Protein AF-A0A1H7V5D7-F1 (afdb_monomer_lite)

Foldseek 3Di:
DDDDDDDDDDPPDPPFDKDKDFDPDPDDFDFLQVVLFVRVQCCCCPVVVFHWPGKHKPDRGRDDPAQDKDWIWMWIATPVRDIDIKIKIWGHPRDDPDPPGTIMIIIGDDDDD

Structure (mmCIF, N/CA/C/O backbone):
data_AF-A0A1H7V5D7-F1
#
_entry.id   AF-A0A1H7V5D7-F1
#
loop_
_atom_site.group_PDB
_atom_site.id
_atom_site.type_symbol
_atom_site.label_atom_id
_atom_site.label_alt_id
_atom_site.label_comp_id
_atom_site.label_asym_id
_atom_site.label_entity_id
_atom_site.label_seq_id
_atom_site.pdbx_PDB_ins_code
_atom_site.Cartn_x
_atom_site.Cartn_y
_atom_site.Cartn_z
_atom_site.occupancy
_atom_site.B_iso_or_equiv
_atom_site.auth_seq_id
_atom_site.auth_comp_id
_atom_site.auth_asym_id
_atom_site.auth_atom_id
_atom_site.pdbx_PDB_model_num
ATOM 1 N N . MET A 1 1 ? -54.038 9.590 8.512 1.00 36.50 1 MET A N 1
ATOM 2 C CA . MET A 1 1 ? -53.470 8.537 7.649 1.00 36.50 1 MET A CA 1
ATOM 3 C C . MET A 1 1 ? -52.438 9.171 6.729 1.00 36.50 1 MET A C 1
ATOM 5 O O . MET A 1 1 ? -52.772 10.115 6.034 1.00 36.50 1 MET A O 1
ATOM 9 N N . THR A 1 2 ? -51.213 8.649 6.816 1.00 38.94 2 THR A N 1
ATOM 10 C CA . THR A 1 2 ? -50.175 8.542 5.771 1.00 38.94 2 THR A CA 1
ATOM 11 C C . THR A 1 2 ? -49.502 9.807 5.212 1.00 38.94 2 THR A C 1
ATOM 13 O O . THR A 1 2 ? -49.978 10.468 4.297 1.00 38.94 2 THR A O 1
ATOM 16 N N . THR A 1 3 ? -48.299 10.038 5.746 1.00 46.09 3 THR A N 1
ATOM 17 C CA . THR A 1 3 ? -47.140 10.764 5.202 1.00 46.09 3 THR A CA 1
ATOM 18 C C . THR A 1 3 ? -46.635 10.170 3.880 1.00 46.09 3 THR A C 1
ATOM 20 O O . THR A 1 3 ? -46.597 8.950 3.750 1.00 46.09 3 THR A O 1
ATOM 23 N N . ALA A 1 4 ? -46.080 10.995 2.985 1.00 40.97 4 ALA A N 1
ATOM 24 C CA . ALA A 1 4 ? -44.997 10.570 2.089 1.00 40.97 4 ALA A CA 1
ATOM 25 C C . ALA A 1 4 ? -44.066 11.751 1.744 1.00 40.97 4 ALA A C 1
ATOM 27 O O . ALA A 1 4 ? -44.383 12.595 0.910 1.00 40.97 4 ALA A O 1
ATOM 28 N N . ARG A 1 5 ? -42.901 11.805 2.409 1.00 47.06 5 ARG A N 1
ATOM 29 C CA . ARG A 1 5 ? -41.710 12.528 1.939 1.00 47.06 5 ARG A CA 1
ATOM 30 C C . ARG A 1 5 ? -41.000 11.627 0.935 1.00 47.06 5 ARG A C 1
ATOM 32 O O . ARG A 1 5 ? -40.532 10.555 1.313 1.00 47.06 5 ARG A O 1
ATOM 39 N N . THR A 1 6 ? -40.876 12.072 -0.307 1.00 47.12 6 THR A N 1
ATOM 40 C CA . THR A 1 6 ? -40.038 11.404 -1.307 1.00 47.12 6 THR A CA 1
ATOM 41 C C . THR A 1 6 ? -38.594 11.845 -1.090 1.00 47.12 6 THR A C 1
ATOM 43 O O . THR A 1 6 ? -38.225 12.980 -1.381 1.00 47.12 6 THR A O 1
ATOM 46 N N . GLY A 1 7 ? -37.799 10.958 -0.492 1.00 38.81 7 GLY A N 1
ATOM 47 C CA . GLY A 1 7 ? -36.373 11.154 -0.260 1.00 38.81 7 GLY A CA 1
ATOM 48 C C . GLY A 1 7 ? -35.586 11.083 -1.566 1.00 38.81 7 GLY A C 1
ATOM 49 O O . GLY A 1 7 ? -35.552 10.044 -2.223 1.00 38.81 7 GLY A O 1
ATOM 50 N N . GLY A 1 8 ? -34.937 12.190 -1.924 1.00 39.66 8 GLY A N 1
ATOM 51 C CA . GLY A 1 8 ? -33.908 12.220 -2.955 1.00 39.66 8 GLY A CA 1
ATOM 52 C C . GLY A 1 8 ? -32.663 11.490 -2.460 1.00 39.66 8 GLY A C 1
ATOM 53 O O . GLY A 1 8 ? -32.044 11.893 -1.477 1.00 39.66 8 GLY A O 1
ATOM 54 N N . ARG A 1 9 ? -32.307 10.395 -3.131 1.00 45.22 9 ARG A N 1
ATOM 55 C CA . ARG A 1 9 ? -31.030 9.705 -2.943 1.00 45.22 9 ARG A CA 1
ATOM 56 C C . ARG A 1 9 ? -29.933 10.550 -3.583 1.00 45.22 9 ARG A C 1
ATOM 58 O O . ARG A 1 9 ? -29.825 10.593 -4.804 1.00 45.22 9 ARG A O 1
ATOM 65 N N . ILE A 1 10 ? -29.139 11.226 -2.760 1.00 45.88 10 ILE A N 1
ATOM 66 C CA . ILE A 1 10 ? -27.893 11.855 -3.199 1.00 45.88 10 ILE A CA 1
ATOM 67 C C . ILE A 1 10 ? -26.880 10.723 -3.389 1.00 45.88 10 ILE A C 1
ATOM 69 O O . ILE A 1 10 ? -26.490 10.059 -2.430 1.00 45.88 10 ILE A O 1
ATOM 73 N N . LEU A 1 11 ? -26.507 10.470 -4.641 1.00 45.91 11 LEU A N 1
ATOM 74 C CA . LEU A 1 11 ? -25.366 9.634 -4.997 1.00 45.91 11 LEU A CA 1
ATOM 75 C C . LEU A 1 11 ? -24.106 10.378 -4.542 1.00 45.91 11 LEU A C 1
ATOM 77 O O . LEU A 1 11 ? -23.709 11.363 -5.158 1.00 45.91 11 LEU A O 1
ATOM 81 N N . ALA A 1 12 ? -23.516 9.950 -3.426 1.00 43.19 12 ALA A N 1
ATOM 82 C CA . ALA A 1 12 ? -22.213 10.434 -3.000 1.00 43.19 12 ALA A CA 1
ATOM 83 C C . ALA A 1 12 ? -21.157 9.846 -3.945 1.00 43.19 12 ALA A C 1
ATOM 85 O O . ALA A 1 12 ? -20.807 8.670 -3.856 1.00 43.19 12 ALA A O 1
ATOM 86 N N . SER A 1 13 ? -20.692 10.658 -4.890 1.00 40.53 13 SER A N 1
ATOM 87 C CA . SER A 1 13 ? -19.515 10.360 -5.698 1.00 40.53 13 SER A CA 1
ATOM 88 C C . SER A 1 13 ? -18.314 10.243 -4.761 1.00 40.53 13 SER A C 1
ATOM 90 O O . SER A 1 13 ? -17.841 11.246 -4.229 1.00 40.53 13 SER A O 1
ATOM 92 N N . ALA A 1 14 ? -17.845 9.018 -4.521 1.00 46.75 14 ALA A N 1
ATOM 93 C CA . ALA A 1 14 ? -16.603 8.771 -3.804 1.00 46.75 14 ALA A CA 1
ATOM 94 C C . ALA A 1 14 ? -15.447 9.314 -4.655 1.00 46.75 14 ALA A C 1
ATOM 96 O O . ALA A 1 14 ? -15.038 8.700 -5.637 1.00 46.75 14 ALA A O 1
ATOM 97 N N . ALA A 1 15 ? -14.968 10.511 -4.325 1.00 45.44 15 ALA A N 1
ATOM 98 C CA . ALA A 1 15 ? -13.738 11.042 -4.883 1.00 45.44 15 ALA A CA 1
ATOM 99 C C . ALA A 1 15 ? -12.574 10.273 -4.247 1.00 45.44 15 ALA A C 1
ATOM 101 O O . ALA A 1 15 ? -12.235 10.499 -3.087 1.00 45.44 15 ALA A O 1
ATOM 102 N N . THR A 1 16 ? -12.001 9.324 -4.985 1.00 42.28 16 THR A N 1
ATOM 103 C CA . THR A 1 16 ? -10.819 8.574 -4.558 1.00 42.28 16 THR A CA 1
ATOM 104 C C . THR A 1 16 ? -9.632 9.536 -4.491 1.00 42.28 16 THR A C 1
ATOM 106 O O . THR A 1 16 ? -9.047 9.900 -5.511 1.00 42.28 16 THR A O 1
ATOM 109 N N . LEU A 1 17 ? -9.307 10.015 -3.291 1.00 49.03 17 LEU A N 1
ATOM 110 C CA . LEU A 1 17 ? -8.079 10.763 -3.041 1.00 49.03 17 LEU A CA 1
ATOM 111 C C . LEU A 1 17 ? -6.908 9.779 -3.174 1.00 49.03 17 LEU A C 1
ATOM 113 O O . LEU A 1 17 ? -6.762 8.876 -2.357 1.00 49.03 17 LEU A O 1
ATOM 117 N N . LEU A 1 18 ? -6.114 9.921 -4.237 1.00 48.38 18 LEU A N 1
ATOM 118 C CA . LEU A 1 18 ? -4.889 9.146 -4.441 1.00 48.38 18 LEU A CA 1
ATOM 119 C C . LEU A 1 18 ? -3.750 9.765 -3.627 1.00 48.38 18 LEU A C 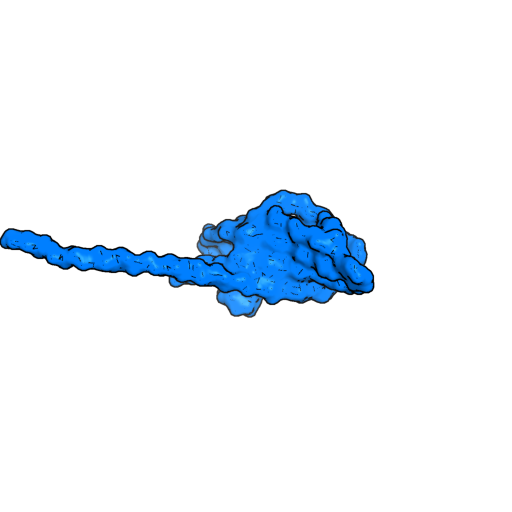1
ATOM 121 O O . LEU A 1 18 ? -3.336 10.895 -3.893 1.00 48.38 18 LEU A O 1
ATOM 125 N N . THR A 1 19 ? -3.211 9.011 -2.675 1.00 56.69 19 THR A N 1
ATOM 126 C CA . THR A 1 19 ? -1.993 9.362 -1.937 1.00 56.69 19 THR A CA 1
ATOM 127 C C . THR A 1 19 ? -0.755 8.972 -2.747 1.00 56.69 19 THR A C 1
ATOM 129 O O . THR A 1 19 ? -0.657 7.862 -3.267 1.00 56.69 19 THR A O 1
ATOM 132 N N . LEU A 1 20 ? 0.184 9.912 -2.887 1.00 50.53 20 LEU A N 1
ATOM 133 C CA . LEU A 1 20 ? 1.474 9.730 -3.558 1.00 50.53 20 LEU A CA 1
ATOM 134 C C . LEU A 1 20 ? 2.575 9.757 -2.497 1.00 50.53 20 LEU A C 1
ATOM 136 O O . LEU A 1 20 ? 2.765 10.776 -1.835 1.00 50.53 20 LEU A O 1
ATOM 140 N N . ALA A 1 21 ? 3.315 8.659 -2.356 1.00 58.53 21 ALA A N 1
ATOM 141 C CA . ALA A 1 21 ? 4.548 8.625 -1.578 1.00 58.53 21 ALA A CA 1
ATOM 142 C C . ALA A 1 21 ? 5.706 8.236 -2.503 1.00 58.53 21 ALA A C 1
ATOM 144 O O . ALA A 1 21 ? 5.673 7.186 -3.141 1.00 58.53 21 ALA A O 1
ATOM 145 N N . GLY A 1 22 ? 6.723 9.096 -2.587 1.00 48.31 22 GLY A N 1
ATOM 146 C CA . GLY A 1 22 ? 8.008 8.736 -3.181 1.00 48.31 22 GLY A CA 1
ATOM 147 C C . GLY A 1 22 ? 8.889 8.125 -2.100 1.00 48.31 22 GLY A C 1
ATOM 148 O O . GLY A 1 22 ? 9.179 8.794 -1.106 1.00 48.31 22 GLY A O 1
ATOM 149 N N . ALA A 1 23 ? 9.301 6.870 -2.260 1.00 54.47 23 ALA A N 1
ATOM 150 C CA . ALA A 1 23 ? 10.297 6.286 -1.375 1.00 54.47 23 ALA A CA 1
ATOM 151 C C . ALA A 1 23 ? 11.696 6.689 -1.850 1.00 54.47 23 ALA A C 1
ATOM 153 O O . ALA A 1 23 ? 12.126 6.332 -2.941 1.00 54.47 23 ALA A O 1
ATOM 154 N N . ALA A 1 24 ? 12.437 7.416 -1.016 1.00 45.81 24 ALA A N 1
ATOM 155 C CA . ALA A 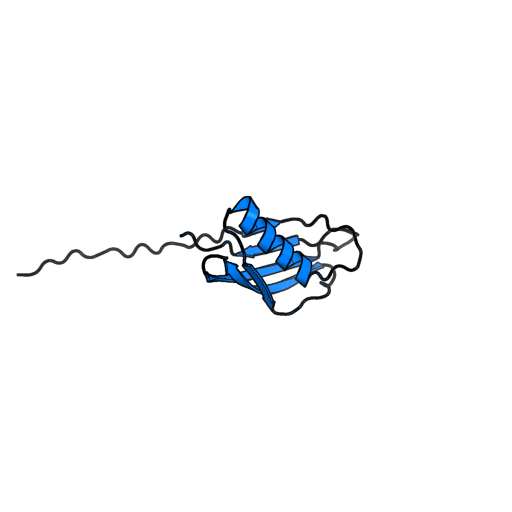1 24 ? 13.886 7.517 -1.158 1.00 45.81 24 ALA A CA 1
ATOM 156 C C . ALA A 1 24 ? 14.528 6.295 -0.474 1.00 45.81 24 ALA A C 1
ATOM 158 O O . ALA A 1 24 ? 15.109 6.406 0.605 1.00 45.81 24 ALA A O 1
ATOM 159 N N . GLY A 1 25 ? 14.344 5.109 -1.060 1.00 44.41 25 GLY A N 1
ATOM 160 C CA . GLY A 1 25 ? 14.963 3.865 -0.605 1.00 44.41 25 GLY A CA 1
ATOM 161 C C . GLY A 1 25 ? 16.360 3.701 -1.206 1.00 44.41 25 GLY A C 1
ATOM 162 O O . GLY A 1 25 ? 16.510 3.395 -2.384 1.00 44.41 25 GLY A O 1
ATOM 163 N N . CYS A 1 26 ? 17.409 3.923 -0.410 1.00 37.84 26 CYS A N 1
ATOM 164 C CA . CYS A 1 26 ? 18.786 3.602 -0.791 1.00 37.84 26 CYS A CA 1
ATOM 165 C C . CYS A 1 26 ? 19.001 2.076 -0.817 1.00 37.84 26 CYS A C 1
ATOM 167 O O . CYS A 1 26 ? 19.250 1.483 0.231 1.00 37.84 26 CYS A O 1
ATOM 169 N N . GLY A 1 27 ? 18.998 1.447 -1.996 1.00 41.34 27 GLY A N 1
ATOM 170 C CA . GLY A 1 27 ? 19.578 0.110 -2.185 1.00 41.34 27 GLY A CA 1
ATOM 171 C C . GLY A 1 27 ? 18.998 -0.667 -3.375 1.00 41.34 27 GLY A C 1
ATOM 172 O O . GLY A 1 27 ? 17.786 -0.698 -3.532 1.00 41.34 27 GLY A O 1
ATOM 173 N N . PRO A 1 28 ? 19.819 -1.344 -4.201 1.00 38.88 28 PRO A N 1
ATOM 174 C CA . PRO A 1 28 ? 19.377 -1.944 -5.465 1.00 38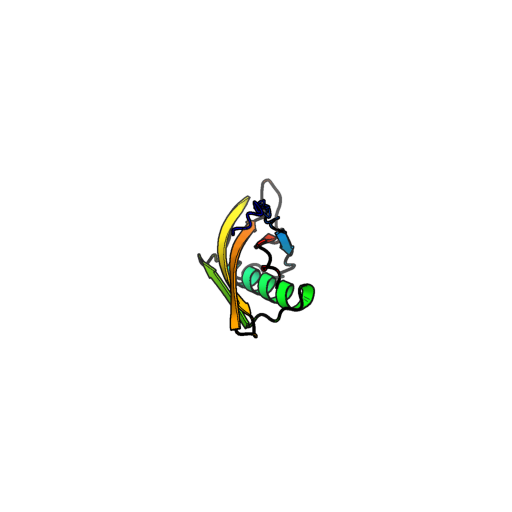.88 28 PRO A CA 1
ATOM 175 C C . PRO A 1 28 ? 18.546 -3.239 -5.338 1.00 38.88 28 PRO A C 1
ATOM 177 O O . PRO A 1 28 ? 18.446 -3.957 -6.322 1.00 38.88 28 PRO A O 1
ATOM 180 N N . ASN A 1 29 ? 18.013 -3.596 -4.161 1.00 47.38 29 ASN A N 1
ATOM 181 C CA . ASN A 1 29 ? 17.419 -4.925 -3.919 1.00 47.38 29 ASN A CA 1
ATOM 182 C C . ASN A 1 29 ? 16.392 -4.972 -2.765 1.00 47.38 29 ASN A C 1
ATOM 184 O O . ASN A 1 29 ? 16.218 -6.027 -2.148 1.00 47.38 29 ASN A O 1
ATOM 188 N N . THR A 1 30 ? 15.740 -3.864 -2.410 1.00 56.91 30 THR A N 1
ATOM 189 C CA . THR A 1 30 ? 14.598 -3.960 -1.487 1.00 56.91 30 THR A CA 1
ATOM 190 C C . THR A 1 30 ? 13.366 -4.346 -2.294 1.00 56.91 30 THR A C 1
ATOM 192 O O . THR A 1 30 ? 13.063 -3.720 -3.301 1.00 56.91 30 THR A O 1
ATOM 195 N N . ASP A 1 31 ? 12.687 -5.405 -1.864 1.00 78.00 31 ASP A N 1
ATOM 196 C CA . ASP A 1 31 ? 11.484 -5.938 -2.500 1.00 78.00 31 ASP A CA 1
ATOM 197 C C . ASP A 1 31 ? 10.411 -4.839 -2.631 1.00 78.00 31 ASP A C 1
ATOM 199 O O . ASP A 1 31 ? 9.940 -4.320 -1.611 1.00 78.00 31 ASP A O 1
ATOM 203 N N . ALA A 1 32 ? 10.034 -4.473 -3.864 1.00 82.75 32 ALA A N 1
ATOM 204 C CA . ALA A 1 32 ? 9.088 -3.383 -4.136 1.00 82.75 32 ALA A CA 1
ATOM 205 C C . ALA A 1 32 ? 7.741 -3.603 -3.417 1.00 82.75 32 ALA A C 1
ATOM 207 O O . ALA A 1 32 ? 7.082 -2.663 -2.963 1.00 82.75 32 ALA A O 1
ATOM 208 N N . TYR A 1 33 ? 7.372 -4.871 -3.216 1.00 86.00 33 TYR A N 1
ATOM 209 C CA . TYR A 1 33 ? 6.263 -5.295 -2.369 1.00 86.00 33 TYR A CA 1
ATOM 210 C C . TYR A 1 33 ? 6.372 -4.775 -0.926 1.00 86.00 33 TYR A C 1
ATOM 212 O O . TYR A 1 33 ? 5.395 -4.265 -0.369 1.00 86.00 33 TYR A O 1
ATOM 220 N N . TYR A 1 34 ? 7.539 -4.925 -0.297 1.00 89.88 34 TYR A N 1
ATOM 221 C CA . TYR A 1 34 ? 7.776 -4.542 1.097 1.00 89.88 34 TYR A CA 1
ATOM 222 C C . TYR A 1 34 ? 7.842 -3.022 1.266 1.00 89.88 34 TYR A C 1
ATOM 224 O O . TYR A 1 34 ? 7.320 -2.475 2.245 1.00 89.88 34 TYR A O 1
ATOM 232 N N . GLU A 1 35 ? 8.437 -2.327 0.298 1.00 90.81 35 GLU A N 1
ATOM 233 C CA . GLU A 1 35 ? 8.480 -0.867 0.297 1.00 90.81 35 GLU A CA 1
ATOM 234 C C . GLU A 1 35 ? 7.082 -0.255 0.176 1.00 90.81 35 GLU A C 1
ATOM 236 O O . GLU A 1 35 ? 6.748 0.635 0.960 1.00 90.81 35 GLU A O 1
ATOM 241 N N . LEU A 1 36 ? 6.227 -0.787 -0.709 1.00 92.62 36 LEU A N 1
ATOM 242 C CA . LEU A 1 36 ? 4.826 -0.371 -0.815 1.00 92.62 36 LEU A CA 1
ATOM 243 C C . LEU A 1 36 ? 4.084 -0.536 0.521 1.00 92.62 36 LEU A C 1
ATOM 245 O O . LEU A 1 36 ? 3.431 0.398 0.987 1.00 92.62 36 LEU A O 1
ATOM 249 N N . GLN A 1 37 ? 4.191 -1.702 1.166 1.00 95.31 37 GLN A N 1
ATOM 250 C CA . GLN A 1 37 ? 3.543 -1.946 2.465 1.00 95.31 37 GLN A CA 1
ATOM 251 C C . GLN A 1 37 ? 4.020 -0.967 3.535 1.00 95.31 37 GLN A C 1
ATOM 253 O O . GLN A 1 37 ? 3.207 -0.417 4.281 1.00 95.31 37 GLN A O 1
ATOM 258 N N . THR A 1 38 ? 5.328 -0.719 3.578 1.00 95.25 38 THR A N 1
ATOM 259 C CA . THR A 1 38 ? 5.941 0.223 4.515 1.00 95.25 38 THR A CA 1
ATOM 260 C C . THR A 1 38 ? 5.463 1.650 4.248 1.00 95.25 38 THR A C 1
ATOM 262 O O . THR A 1 38 ? 5.139 2.373 5.192 1.00 95.25 38 THR A O 1
ATOM 265 N N . ALA A 1 39 ? 5.359 2.059 2.980 1.00 95.06 39 ALA A N 1
ATOM 266 C CA . ALA A 1 39 ? 4.851 3.371 2.590 1.00 95.06 39 ALA A CA 1
ATOM 267 C C . ALA A 1 39 ? 3.387 3.564 3.018 1.00 95.06 39 ALA A C 1
ATOM 269 O O . ALA A 1 39 ? 3.074 4.570 3.656 1.00 95.06 39 ALA A O 1
ATOM 270 N N . ILE A 1 40 ? 2.520 2.580 2.749 1.00 96.12 40 ILE A N 1
ATOM 271 C CA . ILE A 1 40 ? 1.110 2.585 3.174 1.00 96.12 40 ILE A CA 1
ATOM 272 C C . ILE A 1 40 ? 1.019 2.692 4.701 1.00 96.12 40 ILE A C 1
ATOM 274 O O . ILE A 1 40 ? 0.357 3.588 5.227 1.00 96.12 40 ILE A O 1
ATOM 278 N N . GLN A 1 41 ? 1.715 1.808 5.424 1.00 97.19 41 GLN A N 1
ATOM 279 C CA . GLN A 1 41 ? 1.690 1.771 6.886 1.00 97.19 41 GLN A CA 1
ATOM 280 C C . GLN A 1 41 ? 2.152 3.098 7.496 1.00 97.19 41 GLN A C 1
ATOM 282 O O . GLN A 1 41 ? 1.486 3.626 8.391 1.00 97.19 41 GLN A O 1
ATOM 287 N N . ASN A 1 42 ? 3.270 3.645 7.011 1.00 96.31 42 ASN A N 1
ATOM 288 C CA . ASN A 1 42 ? 3.839 4.885 7.525 1.00 96.31 42 ASN A CA 1
ATOM 289 C C . ASN A 1 42 ? 2.963 6.093 7.207 1.00 96.31 42 ASN A C 1
ATOM 291 O O . ASN A 1 42 ? 2.777 6.934 8.083 1.00 96.31 42 ASN A O 1
ATOM 295 N N . HIS A 1 43 ? 2.427 6.195 5.991 1.00 96.00 43 HIS A N 1
ATOM 296 C CA . HIS A 1 43 ? 1.573 7.319 5.625 1.00 96.00 43 HIS A CA 1
ATOM 297 C C . HIS A 1 43 ? 0.303 7.326 6.474 1.00 96.00 43 HIS A C 1
ATOM 299 O O . HIS A 1 43 ? 0.028 8.301 7.162 1.00 96.00 43 HIS A O 1
ATOM 305 N N . ILE A 1 44 ? -0.420 6.210 6.523 1.00 95.69 44 ILE A N 1
ATOM 306 C CA . ILE A 1 44 ? -1.689 6.141 7.252 1.00 95.69 44 ILE A CA 1
ATOM 307 C C . ILE A 1 44 ? -1.469 6.317 8.767 1.00 95.69 44 ILE A C 1
ATOM 309 O O . ILE A 1 44 ? -2.229 7.010 9.444 1.00 95.69 44 ILE A O 1
ATOM 313 N N . THR A 1 45 ? -0.392 5.750 9.320 1.00 95.62 45 THR A N 1
ATOM 314 C CA . THR A 1 45 ? -0.090 5.901 10.752 1.00 95.62 45 THR A CA 1
ATOM 315 C C . THR A 1 45 ? 0.314 7.330 11.110 1.00 95.62 45 THR A C 1
ATOM 317 O O . THR A 1 45 ? -0.138 7.847 12.130 1.00 95.62 45 THR A O 1
ATOM 320 N N . ASN A 1 46 ? 1.170 7.967 10.307 1.00 95.56 46 ASN A N 1
ATOM 321 C CA . ASN A 1 46 ? 1.815 9.225 10.692 1.00 95.56 46 ASN A CA 1
ATOM 322 C C . ASN A 1 46 ? 1.138 10.472 10.113 1.00 95.56 46 ASN A C 1
ATOM 324 O O . ASN A 1 46 ? 1.201 11.521 10.745 1.00 95.56 46 ASN A O 1
ATOM 328 N N . VAL A 1 47 ? 0.521 10.369 8.934 1.00 94.38 47 VAL A N 1
ATOM 329 C CA . VAL A 1 47 ? -0.161 11.475 8.240 1.00 94.38 47 VAL A CA 1
ATOM 330 C C . VAL A 1 47 ? -1.651 11.449 8.549 1.00 94.38 47 VAL A C 1
ATOM 332 O O . VAL A 1 47 ? -2.187 12.439 9.036 1.00 94.38 47 VAL A O 1
ATOM 335 N N . ASP A 1 48 ? -2.307 10.302 8.353 1.00 93.19 48 ASP A N 1
ATOM 336 C CA . ASP A 1 48 ? -3.745 10.181 8.640 1.00 93.19 48 ASP A CA 1
ATOM 337 C C . ASP A 1 48 ? -4.026 9.993 10.141 1.00 93.19 48 ASP A C 1
ATOM 339 O O . ASP A 1 48 ? -5.181 9.997 10.564 1.00 93.19 48 ASP A O 1
ATOM 343 N N . HIS A 1 49 ? -2.978 9.809 10.954 1.00 94.56 49 HIS A N 1
ATOM 344 C CA . HIS A 1 49 ? -3.059 9.539 12.392 1.00 94.56 49 HIS A CA 1
ATOM 345 C C . HIS A 1 49 ? -3.953 8.338 12.745 1.00 94.56 49 HIS A C 1
ATOM 347 O O . HIS A 1 49 ? -4.594 8.304 13.798 1.00 94.56 49 HIS A O 1
ATOM 353 N N . ARG A 1 50 ? -3.974 7.320 11.875 1.00 94.44 50 ARG A N 1
ATOM 354 C CA . ARG A 1 50 ? -4.733 6.074 12.052 1.00 94.44 50 ARG A CA 1
ATOM 355 C C . ARG A 1 50 ? -3.769 4.895 12.180 1.00 94.44 50 ARG A C 1
ATOM 357 O O . ARG A 1 50 ? -3.308 4.376 11.168 1.00 94.44 50 ARG A O 1
ATOM 364 N N . PRO A 1 51 ? -3.431 4.444 13.400 1.00 96.19 51 PRO A N 1
ATOM 365 C CA . PRO A 1 51 ? -2.410 3.420 13.588 1.00 96.19 51 PRO A CA 1
ATOM 366 C C . PRO A 1 51 ? -2.731 2.111 12.860 1.00 96.19 51 PRO A C 1
ATOM 368 O O . PRO A 1 51 ? -3.736 1.455 13.143 1.00 96.19 51 PRO A O 1
ATOM 371 N N . VAL A 1 52 ? -1.834 1.704 11.963 1.00 97.75 52 VAL A N 1
ATOM 372 C CA . VAL A 1 52 ? -1.934 0.449 11.209 1.00 97.75 52 VAL A CA 1
ATOM 373 C C . VAL A 1 52 ? -1.234 -0.678 11.974 1.00 97.75 52 VAL A C 1
ATOM 375 O O . VAL A 1 52 ? -0.130 -0.506 12.496 1.00 97.75 52 VAL A O 1
ATOM 378 N N . ALA A 1 53 ? -1.895 -1.829 12.071 1.00 97.88 53 ALA A N 1
ATOM 379 C CA . ALA A 1 53 ? -1.362 -3.053 12.663 1.00 97.88 53 ALA A CA 1
ATOM 380 C C . ALA A 1 53 ? -0.623 -3.906 11.624 1.00 97.88 53 ALA A C 1
ATOM 382 O O . ALA A 1 53 ? 0.448 -4.434 11.919 1.00 97.88 53 ALA A O 1
ATOM 383 N N . SER A 1 54 ? -1.175 -4.025 10.414 1.00 97.50 54 SER A N 1
ATOM 384 C CA . SER A 1 54 ? -0.543 -4.742 9.307 1.00 97.50 54 SER A CA 1
ATOM 385 C C . SER A 1 54 ? -1.047 -4.264 7.946 1.00 97.50 54 SER A C 1
ATOM 387 O O . SER A 1 54 ? -2.156 -3.741 7.810 1.00 97.50 54 SER A O 1
ATOM 389 N N . VAL A 1 55 ? -0.213 -4.478 6.930 1.00 97.75 55 VAL A N 1
ATOM 390 C CA . VAL A 1 55 ? -0.555 -4.342 5.513 1.00 97.75 55 VAL A CA 1
ATOM 391 C C . VAL A 1 55 ? -0.122 -5.633 4.828 1.00 97.75 55 VAL A C 1
ATOM 393 O O . VAL A 1 55 ? 0.942 -6.160 5.135 1.00 97.75 55 VAL A O 1
ATOM 396 N N . SER A 1 56 ? -0.937 -6.158 3.920 1.00 96.69 56 SER A N 1
ATOM 397 C CA . SER A 1 56 ? -0.574 -7.289 3.062 1.00 96.69 56 SER A CA 1
ATOM 398 C C . SER A 1 56 ? -1.129 -7.045 1.671 1.00 96.69 56 SER A C 1
ATOM 400 O O . SER A 1 56 ? -2.289 -6.660 1.548 1.00 96.69 56 SER A O 1
ATOM 402 N N . CYS A 1 57 ? -0.318 -7.250 0.634 1.00 95.56 57 CYS A N 1
ATOM 403 C CA . CYS A 1 57 ? -0.713 -6.992 -0.747 1.00 95.56 57 CYS A CA 1
ATOM 404 C C . CYS A 1 57 ? -0.692 -8.277 -1.588 1.00 95.56 57 CYS A C 1
ATOM 406 O O . CYS A 1 57 ? -0.096 -9.288 -1.224 1.00 95.56 57 CYS A O 1
ATOM 408 N N . THR A 1 58 ? -1.378 -8.278 -2.724 1.00 94.00 58 THR A N 1
ATOM 409 C CA . THR A 1 58 ? -1.352 -9.383 -3.691 1.00 94.00 58 THR A CA 1
ATOM 410 C C . THR A 1 58 ? -1.509 -8.816 -5.104 1.00 94.00 58 THR A C 1
ATOM 412 O O . THR A 1 58 ? -2.377 -7.962 -5.294 1.00 94.00 58 THR A O 1
ATOM 415 N N . PRO A 1 59 ? -0.729 -9.277 -6.100 1.00 91.94 59 PRO A N 1
ATOM 416 C CA . PRO A 1 59 ? 0.322 -10.300 -6.014 1.00 91.94 59 PRO A CA 1
ATOM 417 C C . PRO A 1 59 ? 1.576 -9.819 -5.268 1.00 91.94 59 PRO A C 1
ATOM 419 O O . PRO A 1 59 ? 1.743 -8.631 -5.016 1.00 91.94 59 PRO A O 1
ATOM 422 N N . HIS A 1 60 ? 2.463 -10.748 -4.906 1.00 86.81 60 HIS A N 1
ATOM 423 C CA . HIS A 1 60 ? 3.793 -10.402 -4.397 1.00 86.81 60 HIS A CA 1
ATOM 424 C C . HIS A 1 60 ? 4.670 -9.964 -5.574 1.00 86.81 60 HIS A C 1
ATOM 426 O O . HIS A 1 60 ? 4.873 -10.740 -6.507 1.00 86.81 60 HIS A O 1
ATOM 432 N N . VAL A 1 61 ? 5.171 -8.730 -5.5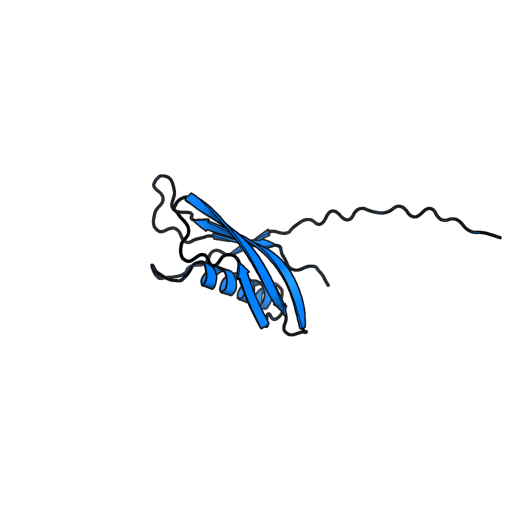46 1.00 83.62 61 VAL A N 1
ATOM 433 C CA . VAL A 1 61 ? 5.948 -8.131 -6.643 1.00 83.62 61 VAL A CA 1
ATOM 434 C C . VAL A 1 61 ? 7.359 -7.859 -6.158 1.00 83.62 61 VAL A C 1
ATOM 436 O O . VAL A 1 61 ? 7.573 -6.895 -5.434 1.00 83.62 61 VAL A O 1
ATOM 439 N N . ARG A 1 62 ? 8.306 -8.706 -6.574 1.00 79.75 62 ARG A N 1
ATOM 440 C CA . ARG A 1 62 ? 9.716 -8.548 -6.206 1.00 79.75 62 ARG A CA 1
ATOM 441 C C . ARG A 1 62 ? 10.339 -7.317 -6.858 1.00 79.75 62 ARG A C 1
ATOM 443 O O . ARG A 1 62 ? 10.902 -6.477 -6.171 1.00 79.75 62 ARG A O 1
ATOM 450 N N . ASP A 1 63 ? 10.180 -7.235 -8.175 1.00 76.06 63 ASP A N 1
ATOM 451 C CA . ASP A 1 63 ? 10.694 -6.167 -9.023 1.00 76.06 63 ASP A CA 1
ATOM 452 C C . ASP A 1 63 ? 9.628 -5.803 -10.060 1.00 76.06 63 ASP A C 1
ATOM 454 O O . ASP A 1 63 ? 8.913 -6.672 -10.572 1.00 76.06 63 ASP A O 1
ATOM 458 N N . THR A 1 64 ? 9.530 -4.520 -10.390 1.00 73.75 64 THR A N 1
ATOM 459 C CA . THR A 1 64 ? 8.740 -4.028 -11.520 1.00 73.75 64 THR A CA 1
ATOM 460 C C . THR A 1 64 ? 9.622 -3.946 -12.765 1.00 73.75 64 THR A C 1
ATOM 462 O O . THR A 1 64 ? 10.801 -3.593 -12.693 1.00 73.75 64 THR A O 1
ATOM 465 N N . MET A 1 65 ? 9.079 -4.292 -13.935 1.00 77.25 65 MET A N 1
ATOM 466 C CA . MET A 1 65 ? 9.810 -4.080 -15.185 1.00 77.25 65 MET A CA 1
ATOM 467 C C . MET A 1 65 ? 9.906 -2.579 -15.487 1.00 77.25 65 MET A C 1
ATOM 469 O O . MET A 1 65 ? 9.063 -1.779 -15.084 1.00 77.25 65 MET A O 1
ATOM 473 N N . ARG A 1 66 ? 10.963 -2.183 -16.197 1.00 76.06 66 ARG A N 1
ATOM 474 C CA . ARG A 1 66 ? 11.210 -0.786 -16.577 1.00 76.06 66 ARG A CA 1
ATOM 475 C C . ARG A 1 66 ? 10.050 -0.212 -17.388 1.00 76.06 66 ARG A C 1
ATOM 477 O O . ARG A 1 66 ? 9.717 -0.765 -18.432 1.00 76.06 66 ARG A O 1
ATOM 484 N N . GLY A 1 67 ? 9.497 0.909 -16.931 1.00 69.62 67 GLY A N 1
ATOM 485 C CA . GLY A 1 67 ? 8.348 1.569 -17.557 1.00 69.62 67 GLY A CA 1
ATOM 486 C C . GLY A 1 67 ? 7.000 0.882 -17.313 1.00 69.62 67 GLY A C 1
ATOM 487 O O . GLY A 1 67 ? 5.985 1.391 -17.786 1.00 69.62 67 GLY A O 1
ATOM 488 N N . ASP A 1 68 ? 6.966 -0.226 -16.567 1.00 83.19 68 ASP A N 1
ATOM 489 C CA . ASP A 1 68 ? 5.727 -0.921 -16.231 1.00 83.19 68 ASP A CA 1
ATOM 490 C C . ASP A 1 68 ? 5.125 -0.423 -14.913 1.00 83.19 68 ASP A C 1
ATOM 492 O O . ASP A 1 68 ? 5.789 0.129 -14.030 1.00 83.19 68 ASP A O 1
ATOM 496 N N . THR A 1 69 ? 3.822 -0.663 -14.784 1.00 89.69 69 THR A N 1
ATOM 497 C CA . THR A 1 69 ? 3.067 -0.483 -13.544 1.00 89.69 69 THR A CA 1
ATOM 498 C C . THR A 1 69 ? 2.562 -1.837 -13.068 1.00 89.69 69 THR A C 1
ATOM 500 O O . THR A 1 69 ? 1.862 -2.539 -13.799 1.00 89.69 69 THR A O 1
ATOM 503 N N . ALA A 1 70 ? 2.896 -2.209 -11.836 1.00 91.06 70 ALA A N 1
ATOM 504 C CA . ALA A 1 70 ? 2.290 -3.358 -11.181 1.00 91.06 70 ALA A CA 1
ATOM 505 C C . ALA A 1 70 ? 1.037 -2.912 -10.424 1.00 91.06 70 ALA A C 1
ATOM 507 O O . ALA A 1 70 ? 1.093 -1.973 -9.631 1.00 91.06 70 ALA A O 1
ATOM 508 N N . HIS A 1 71 ? -0.076 -3.613 -10.639 1.00 94.44 71 HIS A N 1
ATOM 509 C CA . HIS A 1 71 ? -1.328 -3.390 -9.919 1.00 94.44 71 HIS A CA 1
ATOM 510 C C . HIS A 1 71 ? -1.509 -4.455 -8.837 1.00 94.44 71 HIS A C 1
ATOM 512 O O . HIS A 1 71 ? -1.401 -5.654 -9.102 1.00 94.44 71 HIS A O 1
ATOM 518 N N . LEU A 1 72 ? -1.798 -4.011 -7.618 1.00 95.25 72 LEU A N 1
ATOM 519 C CA . LEU A 1 72 ? -1.946 -4.847 -6.437 1.00 95.25 72 LEU A CA 1
ATOM 520 C C . LEU A 1 72 ? -3.261 -4.543 -5.720 1.00 95.25 72 LEU A C 1
ATOM 522 O O . LEU A 1 72 ? -3.853 -3.472 -5.851 1.00 95.25 72 LEU A O 1
ATOM 526 N N . ARG A 1 73 ? -3.691 -5.493 -4.897 1.00 97.62 73 ARG A N 1
ATOM 527 C CA . ARG A 1 73 ? -4.743 -5.314 -3.904 1.00 97.62 73 ARG A CA 1
ATOM 528 C C . ARG A 1 73 ? -4.153 -5.497 -2.516 1.00 97.62 73 ARG A C 1
ATOM 530 O O . ARG A 1 73 ? -3.597 -6.555 -2.237 1.00 97.62 73 ARG A O 1
ATOM 537 N N . CYS A 1 74 ? -4.290 -4.488 -1.666 1.00 97.56 74 CYS A N 1
ATOM 538 C CA . CYS A 1 74 ? -3.758 -4.480 -0.311 1.00 97.56 74 CYS A CA 1
ATOM 539 C C . CYS A 1 74 ? -4.881 -4.520 0.724 1.00 97.56 74 CYS A C 1
ATOM 541 O O . CYS A 1 74 ? -5.834 -3.751 0.637 1.00 97.56 74 CYS A O 1
ATOM 543 N N . VAL A 1 75 ? -4.759 -5.388 1.723 1.00 98.25 75 VAL A N 1
ATOM 544 C CA . VAL A 1 75 ? -5.587 -5.375 2.931 1.00 98.25 75 VAL A CA 1
ATOM 545 C C . VAL A 1 75 ? -4.814 -4.644 4.020 1.00 98.25 75 VAL A C 1
ATOM 547 O O . VAL A 1 75 ? -3.699 -5.040 4.363 1.00 98.25 75 VAL A O 1
ATOM 550 N N . VAL A 1 76 ? -5.411 -3.583 4.556 1.00 98.25 76 VAL A N 1
ATOM 551 C CA . VAL A 1 76 ? -4.868 -2.794 5.666 1.00 98.25 76 VAL A CA 1
ATOM 552 C C . VAL A 1 76 ? -5.712 -3.065 6.900 1.00 98.25 76 VAL A C 1
ATOM 554 O O . VAL A 1 76 ? -6.929 -2.874 6.871 1.00 98.25 76 VAL A O 1
ATOM 557 N N . VAL A 1 77 ? -5.070 -3.495 7.982 1.00 98.19 77 VAL A N 1
ATOM 558 C CA . VAL A 1 77 ? -5.715 -3.734 9.278 1.00 98.19 77 VAL A CA 1
ATOM 559 C C . VAL A 1 77 ? -5.244 -2.669 10.257 1.00 98.19 77 VAL A C 1
ATOM 561 O O . VAL A 1 77 ? -4.042 -2.484 10.453 1.00 98.19 77 VAL A O 1
ATOM 564 N N . PHE A 1 78 ? -6.182 -1.965 10.879 1.00 97.75 78 PHE A N 1
ATOM 565 C CA . PHE A 1 78 ? -5.912 -0.939 11.881 1.00 97.75 78 PHE A CA 1
ATOM 566 C C . PHE A 1 78 ? -5.798 -1.545 13.283 1.00 97.75 78 PHE A C 1
ATOM 568 O O . PHE A 1 78 ? -6.304 -2.633 13.559 1.00 97.75 78 PHE A O 1
ATOM 575 N N . LYS A 1 79 ? -5.153 -0.826 14.209 1.00 97.62 79 LYS A N 1
ATOM 576 C CA . LYS A 1 79 ? -5.028 -1.268 15.611 1.00 97.62 79 LYS A CA 1
ATOM 577 C C . LYS A 1 79 ? -6.357 -1.320 16.371 1.00 97.62 79 LYS A C 1
ATOM 579 O O . LYS A 1 79 ? -6.424 -1.991 17.394 1.00 97.62 79 LYS A O 1
ATOM 584 N N . ASP A 1 80 ? -7.393 -0.638 15.887 1.00 94.88 80 ASP A N 1
ATOM 585 C CA . ASP A 1 80 ? -8.753 -0.715 16.441 1.00 94.88 80 ASP A CA 1
ATOM 586 C C . ASP A 1 80 ? -9.534 -1.962 15.974 1.00 94.88 80 ASP A C 1
ATOM 588 O O . ASP A 1 80 ? -10.667 -2.178 16.398 1.00 94.88 80 ASP A O 1
ATOM 592 N N . GLY A 1 81 ? -8.927 -2.798 15.121 1.00 95.00 81 GLY A N 1
ATOM 593 C CA . GLY A 1 81 ? -9.518 -4.021 14.582 1.00 95.00 81 GLY A CA 1
ATOM 594 C C . GLY A 1 81 ? -10.324 -3.823 13.297 1.00 95.00 81 GLY A C 1
ATOM 595 O O . GLY A 1 81 ? -10.724 -4.812 12.680 1.00 95.00 81 GLY A O 1
ATOM 596 N N . THR A 1 82 ? -10.543 -2.583 12.851 1.00 96.56 82 THR A N 1
ATOM 597 C CA . THR A 1 82 ? -11.147 -2.317 11.541 1.00 96.56 82 THR A CA 1
ATOM 598 C C . THR A 1 82 ? -10.158 -2.616 10.414 1.00 96.56 82 THR A C 1
ATOM 600 O O . THR A 1 82 ? -8.943 -2.693 10.613 1.00 96.56 82 THR A O 1
ATOM 603 N N . SER A 1 83 ? -10.669 -2.808 9.199 1.00 97.38 83 SER A N 1
ATOM 604 C CA . SER A 1 83 ? -9.829 -3.017 8.021 1.00 97.38 83 SER A CA 1
ATOM 605 C C . SER A 1 83 ? -10.461 -2.425 6.772 1.00 97.38 83 SER A C 1
ATOM 607 O O . SER A 1 83 ? -11.673 -2.204 6.716 1.00 97.38 83 SER A O 1
ATOM 609 N N . TYR A 1 84 ? -9.634 -2.173 5.763 1.00 97.00 84 TYR A N 1
ATOM 610 C CA . TYR A 1 84 ? -10.109 -1.841 4.427 1.00 97.00 84 TYR A CA 1
ATOM 611 C C . TYR A 1 84 ? -9.215 -2.466 3.357 1.00 97.00 84 TYR A C 1
ATOM 613 O O . TYR A 1 84 ? -8.080 -2.870 3.617 1.00 97.00 84 TYR A O 1
ATOM 621 N N . THR A 1 85 ? -9.761 -2.584 2.148 1.00 97.94 85 THR A N 1
ATOM 622 C CA . THR A 1 85 ? -9.029 -3.057 0.972 1.00 97.94 85 THR A CA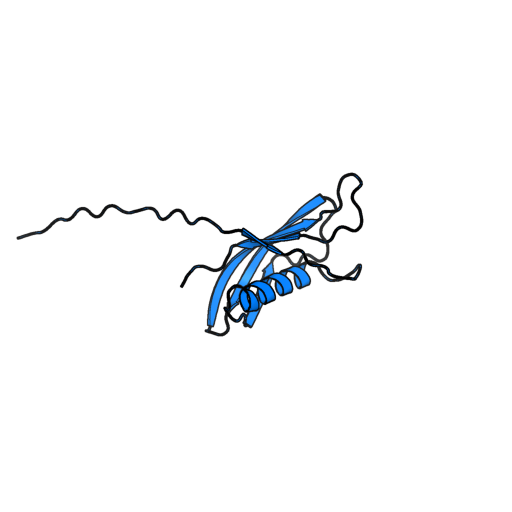 1
ATOM 623 C C . THR A 1 85 ? -8.750 -1.878 0.051 1.00 97.94 85 THR A C 1
ATOM 625 O O . THR A 1 85 ? -9.688 -1.186 -0.339 1.00 97.94 85 THR A O 1
ATOM 628 N N . ALA A 1 86 ? -7.487 -1.684 -0.313 1.00 97.25 86 ALA A N 1
ATOM 629 C CA . ALA A 1 86 ? -7.036 -0.679 -1.264 1.00 97.25 86 ALA A CA 1
ATOM 630 C C . ALA A 1 86 ? -6.600 -1.344 -2.570 1.00 97.25 86 ALA A C 1
ATOM 632 O O . ALA A 1 86 ? -5.906 -2.366 -2.546 1.00 97.25 86 ALA A O 1
ATOM 633 N N . ASN A 1 87 ? -6.950 -0.759 -3.712 1.00 97.62 87 ASN A N 1
ATOM 634 C CA . ASN A 1 87 ? -6.165 -0.980 -4.920 1.00 97.62 87 ASN A CA 1
ATOM 635 C C . ASN A 1 87 ? -4.882 -0.149 -4.796 1.00 97.62 87 ASN A C 1
ATOM 637 O O . ASN A 1 87 ? -4.904 0.963 -4.263 1.00 97.62 87 ASN A O 1
ATOM 641 N N . ALA A 1 88 ? -3.763 -0.714 -5.231 1.00 95.88 88 ALA A N 1
ATOM 642 C CA . ALA A 1 88 ? -2.451 -0.099 -5.126 1.00 95.88 88 ALA A CA 1
ATOM 643 C C . ALA A 1 88 ? -1.648 -0.294 -6.410 1.00 95.88 88 ALA A C 1
ATOM 645 O O . ALA A 1 88 ? -1.867 -1.243 -7.164 1.00 95.88 88 ALA A O 1
ATOM 646 N N . GLU A 1 89 ? -0.708 0.611 -6.642 1.00 94.88 89 GLU A N 1
ATOM 647 C CA . GLU A 1 89 ? 0.143 0.632 -7.822 1.00 94.88 89 GLU A CA 1
ATOM 648 C C . GLU A 1 89 ? 1.597 0.843 -7.414 1.00 94.88 89 GLU A C 1
ATOM 650 O O . GLU A 1 89 ? 1.898 1.692 -6.567 1.00 94.88 89 GLU A O 1
ATOM 655 N N . ILE A 1 90 ? 2.487 0.091 -8.058 1.00 91.44 90 ILE A N 1
ATOM 656 C CA . ILE A 1 90 ? 3.928 0.342 -8.066 1.00 91.44 90 ILE A CA 1
ATOM 657 C C . ILE A 1 90 ? 4.299 0.752 -9.485 1.00 91.44 90 ILE A C 1
ATOM 659 O O . ILE A 1 90 ? 4.093 -0.027 -10.416 1.00 91.44 90 ILE A O 1
ATOM 663 N N . VAL A 1 91 ? 4.835 1.957 -9.655 1.00 89.81 91 VAL A N 1
ATOM 664 C CA . VAL A 1 91 ? 5.215 2.495 -10.965 1.00 89.81 91 VAL A CA 1
ATOM 665 C C . VAL A 1 91 ? 6.731 2.556 -11.063 1.00 89.81 91 VAL A C 1
ATOM 667 O O . VAL A 1 91 ? 7.363 3.337 -10.345 1.00 89.81 91 VAL A O 1
ATOM 670 N N . ASN A 1 92 ? 7.300 1.790 -11.996 1.00 84.06 92 ASN A N 1
ATOM 671 C CA . ASN A 1 92 ? 8.718 1.880 -12.306 1.00 84.06 92 ASN A CA 1
ATOM 672 C C . ASN A 1 92 ? 8.988 3.103 -13.182 1.00 84.06 92 ASN A C 1
ATOM 674 O O . ASN A 1 92 ? 8.593 3.158 -14.347 1.00 84.06 92 ASN A O 1
ATOM 678 N N . GLN A 1 93 ? 9.711 4.079 -12.643 1.00 80.88 93 GLN A N 1
ATOM 679 C CA . GLN A 1 93 ? 10.005 5.324 -13.355 1.00 80.88 93 GLN A CA 1
ATOM 680 C C . GLN A 1 93 ? 11.190 5.245 -14.327 1.00 80.88 93 GLN A C 1
ATOM 682 O O . GLN A 1 93 ? 11.552 6.245 -14.951 1.00 80.88 93 GLN A O 1
ATOM 687 N N . ASN A 1 94 ? 11.851 4.095 -14.426 1.00 78.06 94 ASN A N 1
ATOM 688 C CA . ASN A 1 94 ? 13.020 3.933 -15.277 1.00 78.06 94 ASN A CA 1
ATOM 689 C C . ASN A 1 94 ? 12.570 3.603 -16.708 1.00 78.06 94 ASN A C 1
ATOM 691 O O . ASN A 1 94 ? 12.504 2.435 -17.079 1.00 78.06 94 ASN A O 1
ATOM 695 N N . ASP A 1 95 ? 12.268 4.623 -17.514 1.00 77.69 95 ASP A N 1
ATOM 696 C CA . ASP A 1 95 ? 11.832 4.510 -18.912 1.00 77.69 95 ASP A CA 1
ATOM 697 C C . ASP A 1 95 ? 12.692 5.361 -19.866 1.00 77.69 95 ASP A C 1
ATOM 699 O O . ASP A 1 95 ? 13.351 6.303 -19.445 1.00 77.69 95 ASP A O 1
ATOM 703 N N . GLY A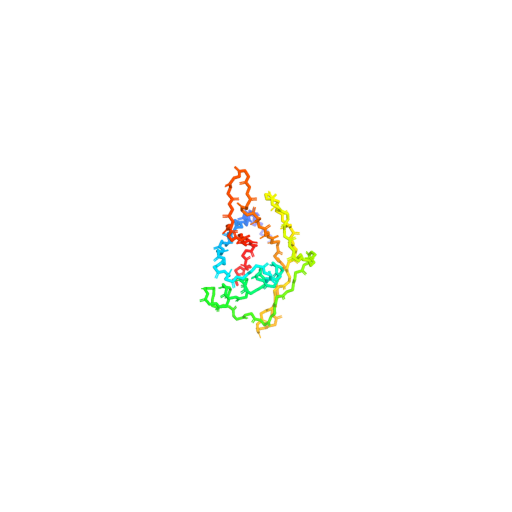 1 96 ? 12.735 5.025 -21.164 1.00 64.12 96 GLY A N 1
ATOM 704 C CA . GLY A 1 96 ? 13.131 5.961 -22.237 1.00 64.12 96 GLY A CA 1
ATOM 705 C C . GLY A 1 96 ? 14.437 6.771 -22.087 1.00 64.12 96 GLY A C 1
ATOM 706 O O . GLY A 1 96 ? 14.548 7.825 -22.707 1.00 64.12 96 GLY A O 1
ATOM 707 N N . GLY A 1 97 ? 15.411 6.327 -21.280 1.00 67.81 97 GLY A N 1
ATOM 708 C CA . GLY A 1 97 ? 16.660 7.053 -20.977 1.00 67.81 97 GLY A CA 1
ATOM 709 C C . GLY A 1 97 ? 16.759 7.636 -19.556 1.00 67.81 97 GLY A C 1
ATOM 710 O O . GLY A 1 97 ? 17.806 8.159 -19.178 1.00 67.81 97 GLY A O 1
ATOM 711 N N . ARG A 1 98 ? 15.704 7.524 -18.742 1.00 72.75 98 ARG A N 1
ATOM 712 C CA . ARG A 1 98 ? 15.727 7.754 -17.293 1.00 72.75 98 ARG A CA 1
ATOM 713 C C . ARG A 1 98 ? 16.249 6.509 -16.585 1.00 72.75 98 ARG A C 1
ATOM 715 O O . ARG A 1 98 ? 15.845 5.380 -16.871 1.00 72.75 98 ARG A O 1
ATOM 722 N N . HIS A 1 99 ? 17.173 6.724 -15.660 1.00 75.50 99 HIS A N 1
ATOM 723 C CA . HIS A 1 99 ? 17.864 5.665 -14.937 1.00 75.50 99 HIS A CA 1
ATOM 724 C C . HIS A 1 99 ? 17.985 6.029 -13.460 1.00 75.50 99 HIS A C 1
ATOM 726 O O . HIS A 1 99 ? 18.135 7.203 -13.126 1.00 75.50 99 HIS A O 1
ATOM 732 N N . ASN A 1 100 ? 17.986 5.008 -12.602 1.00 76.06 100 ASN A N 1
ATOM 733 C CA . ASN A 1 100 ? 18.125 5.115 -11.148 1.00 76.06 100 ASN A CA 1
ATOM 734 C C . ASN A 1 100 ? 17.043 5.982 -10.485 1.00 76.06 100 ASN A C 1
ATOM 736 O O . ASN A 1 100 ? 17.294 6.614 -9.459 1.00 76.06 100 ASN A O 1
ATOM 740 N N . MET A 1 101 ? 15.851 6.022 -11.079 1.00 79.12 101 MET A N 1
ATOM 741 C CA . MET A 1 101 ? 14.689 6.650 -10.466 1.00 79.12 101 MET A CA 1
ATOM 742 C C . MET A 1 101 ? 14.055 5.677 -9.464 1.00 79.12 101 MET A C 1
ATOM 744 O O . MET A 1 101 ? 13.953 4.487 -9.784 1.00 79.12 101 MET A O 1
ATOM 748 N N . PRO A 1 102 ? 13.634 6.155 -8.279 1.00 78.75 102 PRO A N 1
ATOM 749 C CA . PRO A 1 102 ? 12.890 5.334 -7.335 1.00 78.75 102 PRO A CA 1
ATOM 750 C C . PRO A 1 102 ? 11.509 4.978 -7.891 1.00 78.75 102 PRO A C 1
ATOM 752 O O . PRO A 1 102 ? 10.930 5.728 -8.685 1.00 78.75 102 PRO A O 1
ATOM 755 N N . ASP A 1 103 ? 10.966 3.857 -7.428 1.00 83.75 103 ASP A N 1
ATOM 756 C CA . ASP A 1 103 ? 9.586 3.487 -7.720 1.00 83.75 103 ASP A CA 1
ATOM 757 C C . ASP A 1 103 ? 8.614 4.470 -7.044 1.00 83.75 103 ASP A C 1
ATOM 759 O O . ASP A 1 103 ? 8.865 4.998 -5.952 1.00 83.75 103 ASP A O 1
ATOM 763 N N . LEU A 1 104 ? 7.484 4.736 -7.706 1.00 88.12 104 LEU A N 1
ATOM 764 C CA . LEU A 1 104 ? 6.368 5.448 -7.081 1.00 88.12 104 LEU A CA 1
ATOM 765 C C . LEU A 1 104 ? 5.323 4.478 -6.570 1.00 88.12 104 LEU A C 1
ATOM 767 O O . LEU A 1 104 ? 4.941 3.535 -7.263 1.00 88.12 104 LEU A O 1
ATOM 771 N N . TYR A 1 105 ? 4.764 4.824 -5.416 1.00 91.75 105 TYR A N 1
ATOM 772 C CA . TYR A 1 105 ? 3.688 4.079 -4.786 1.00 91.75 105 TYR A CA 1
ATOM 773 C C . TYR A 1 105 ? 2.409 4.912 -4.740 1.00 91.75 105 TYR A C 1
ATOM 775 O O . TYR A 1 105 ? 2.427 6.088 -4.353 1.00 91.75 105 TYR A O 1
ATOM 783 N N . ARG A 1 106 ? 1.290 4.294 -5.131 1.00 94.50 106 ARG A N 1
ATOM 784 C CA . ARG A 1 106 ? -0.058 4.882 -5.065 1.00 94.50 106 ARG A CA 1
ATOM 785 C C . ARG A 1 106 ? -1.030 3.868 -4.484 1.00 94.50 106 ARG A C 1
ATOM 787 O O . ARG A 1 106 ? -0.882 2.675 -4.731 1.00 94.50 106 ARG A O 1
ATOM 794 N N . TRP A 1 107 ? -2.019 4.327 -3.727 1.00 96.69 107 TRP A N 1
ATOM 795 C CA . TRP A 1 107 ? -3.077 3.467 -3.199 1.00 96.69 107 TRP A CA 1
ATOM 796 C C . TRP A 1 107 ? -4.363 4.252 -2.936 1.00 96.69 107 TRP A C 1
ATOM 798 O O . TRP A 1 107 ? -4.343 5.480 -2.820 1.00 96.69 107 TRP A O 1
ATOM 808 N N . ASP A 1 108 ? -5.478 3.528 -2.839 1.00 96.56 108 ASP A N 1
ATOM 809 C CA . ASP A 1 108 ? -6.758 4.093 -2.413 1.00 96.56 108 ASP A CA 1
ATOM 810 C C . ASP A 1 108 ? -6.693 4.535 -0.942 1.00 96.56 108 ASP A C 1
ATOM 812 O O . ASP A 1 108 ? -6.320 3.756 -0.054 1.00 96.56 108 ASP A O 1
ATOM 816 N N . ALA A 1 109 ? -7.101 5.775 -0.666 1.00 92.62 109 ALA A N 1
ATOM 817 C CA . ALA A 1 109 ? -7.168 6.287 0.697 1.00 92.62 109 ALA A CA 1
ATOM 818 C C . ALA A 1 109 ? -8.144 5.479 1.582 1.00 92.62 109 ALA A C 1
ATOM 820 O O . ALA A 1 109 ? -9.154 4.959 1.090 1.00 92.62 109 ALA A O 1
ATOM 821 N N . PRO A 1 110 ? -7.890 5.403 2.902 1.00 91.56 110 PRO A N 1
ATOM 822 C CA . PRO A 1 110 ? -8.839 4.833 3.846 1.00 91.56 110 PRO A CA 1
ATOM 823 C C . PRO A 1 110 ? -10.221 5.508 3.758 1.00 91.56 110 PRO A C 1
ATOM 825 O O . PRO A 1 110 ? -10.291 6.735 3.643 1.00 91.56 110 PRO A O 1
ATOM 828 N N . PRO A 1 111 ? -11.331 4.760 3.908 1.00 88.88 111 PRO A N 1
ATOM 829 C CA . PRO A 1 111 ? -12.654 5.357 4.070 1.00 88.88 111 PRO A CA 1
ATOM 830 C C . PRO A 1 111 ? -12.682 6.301 5.277 1.00 88.88 111 PRO A C 1
ATOM 832 O O . PRO A 1 111 ? -12.053 6.010 6.304 1.00 88.88 111 PRO A O 1
ATOM 835 N N . GLN A 1 112 ? -13.413 7.411 5.163 1.00 81.31 112 GLN A N 1
ATOM 836 C CA . GLN A 1 112 ? -13.606 8.325 6.289 1.00 81.31 112 GLN A CA 1
ATOM 837 C C . GLN A 1 112 ? -14.460 7.656 7.384 1.00 81.31 112 GLN A C 1
ATOM 839 O O . GLN A 1 112 ? -15.364 6.891 7.033 1.00 81.31 112 GLN A O 1
ATOM 844 N N . PRO A 1 113 ? -14.152 7.894 8.675 1.00 67.00 113 PRO A N 1
ATOM 845 C CA . PRO A 1 113 ? -14.966 7.421 9.795 1.00 67.00 113 PRO A CA 1
ATOM 846 C C . PRO A 1 113 ? -16.403 7.952 9.775 1.00 67.00 113 PRO A C 1
ATOM 848 O O . PRO A 1 113 ? -16.605 9.101 9.316 1.00 67.00 113 PRO A O 1
#

Secondary structure (DSSP, 8-state):
-----------------EEEEE----STT--HHHHHHHHHHHHHHHTS---EEEEEEES--S-PPTT-EEEEEEEEEETTS-EEEEEEEEE----TT--SPPPEEEEEPPPP-

Organism: Streptacidiphilus jiangxiensis (NCBI:txid235985)

Radius of gyration: 18.45 Å; chains: 1; bounding box: 73×23×39 Å

pLDDT: mean 77.91, std 21.07, range [36.5, 98.25]

Sequence (113 aa):
MTTARTGGRILASAATLLTLAGAAGCGPNTDAYYELQTAIQNHITNVDHRPVASVSCTPHVRDTMRGDTAHLRCVVVFKDGTSYTANAEIVNQNDGGRHNMPDLYRWDAPPQP